Protein AF-A0A392RGD4-F1 (afdb_monomer)

Structure (mmCIF, N/CA/C/O backbone):
data_AF-A0A392RGD4-F1
#
_entry.id   AF-A0A392RGD4-F1
#
loop_
_atom_site.group_PDB
_atom_site.id
_atom_site.type_symbol
_atom_site.label_atom_id
_atom_site.label_alt_id
_atom_site.label_comp_id
_atom_site.label_asym_id
_atom_site.label_entity_id
_atom_site.label_seq_id
_atom_site.pdbx_PDB_ins_code
_atom_site.Cartn_x
_atom_site.Cartn_y
_atom_site.Cartn_z
_atom_site.occupancy
_atom_site.B_iso_or_equiv
_atom_site.auth_seq_id
_atom_site.auth_comp_id
_atom_site.auth_asym_id
_atom_site.auth_atom_id
_atom_site.pdbx_PDB_model_num
ATOM 1 N N . HIS A 1 1 ? -21.460 23.496 5.739 1.00 80.00 1 HIS A N 1
ATOM 2 C CA . HIS A 1 1 ? -22.168 22.372 6.391 1.00 80.00 1 HIS A CA 1
ATOM 3 C C . HIS A 1 1 ? -21.231 21.667 7.359 1.00 80.00 1 HIS A C 1
ATOM 5 O O . HIS A 1 1 ? -20.051 21.553 7.051 1.00 80.00 1 HIS A O 1
ATOM 11 N N . LYS A 1 2 ? -21.727 21.234 8.523 1.00 90.75 2 LYS A N 1
ATOM 12 C CA . LYS A 1 2 ? -20.951 20.425 9.479 1.00 90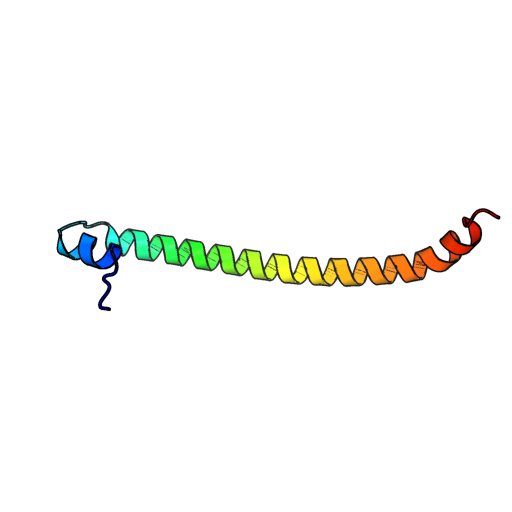.75 2 LYS A CA 1
ATOM 13 C C . LYS A 1 2 ? -21.051 18.948 9.078 1.00 90.75 2 LYS A C 1
ATOM 15 O O . LYS A 1 2 ? -22.117 18.529 8.638 1.00 90.75 2 LYS A O 1
ATOM 20 N N . TYR A 1 3 ? -19.961 18.194 9.214 1.00 93.25 3 TYR A N 1
ATOM 21 C CA . TYR A 1 3 ? -19.913 16.751 8.961 1.00 93.25 3 TYR A CA 1
ATOM 22 C C . TYR A 1 3 ? -19.277 16.033 10.152 1.00 93.25 3 TYR A C 1
ATOM 24 O O . TYR A 1 3 ? -18.566 16.650 10.945 1.00 93.25 3 TYR A O 1
ATOM 32 N N . CYS A 1 4 ? -19.538 14.735 10.272 1.00 90.94 4 CYS A N 1
ATOM 33 C CA . CYS A 1 4 ? -18.947 13.879 11.290 1.00 90.94 4 CYS A CA 1
ATOM 34 C C . CYS A 1 4 ? -18.211 12.707 10.638 1.00 90.94 4 CYS A C 1
ATOM 36 O O . CYS A 1 4 ? -18.583 12.223 9.568 1.00 90.94 4 CYS A O 1
ATOM 38 N N . LEU A 1 5 ? -17.142 12.259 11.292 1.00 92.06 5 LEU A N 1
ATOM 39 C CA . LEU A 1 5 ? -16.438 11.042 10.917 1.00 92.06 5 LEU A CA 1
ATOM 40 C C . LEU A 1 5 ? -17.132 9.864 11.588 1.00 92.06 5 LEU A C 1
ATOM 42 O O . LEU A 1 5 ? -17.140 9.764 12.814 1.00 92.06 5 LEU A O 1
ATOM 46 N N . LEU A 1 6 ? -17.671 8.952 10.780 1.00 90.56 6 LEU A N 1
ATOM 47 C CA . LEU A 1 6 ? -18.387 7.785 11.291 1.00 90.56 6 LEU A CA 1
ATOM 48 C C . LEU A 1 6 ? -17.517 6.944 12.234 1.00 90.56 6 LEU A C 1
ATOM 50 O O . LEU A 1 6 ? -18.007 6.479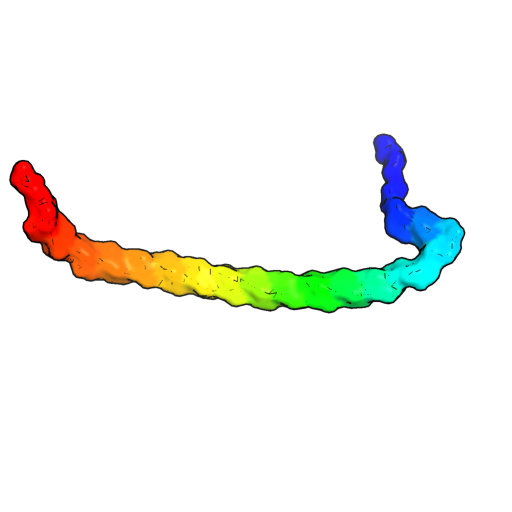 13.249 1.00 90.56 6 LEU A O 1
ATOM 54 N N . GLY A 1 7 ? -16.218 6.806 11.951 1.00 89.44 7 GLY A N 1
ATOM 55 C CA . GLY A 1 7 ? -15.304 6.067 12.828 1.00 89.44 7 GLY A CA 1
ATOM 56 C C . GLY A 1 7 ? -15.198 6.659 14.238 1.00 89.44 7 GLY A C 1
ATOM 57 O O . GLY A 1 7 ? -15.152 5.906 15.205 1.00 89.44 7 GLY A O 1
ATOM 58 N N . GLN A 1 8 ? -15.213 7.990 14.353 1.00 89.44 8 GLN A N 1
ATOM 59 C CA . GLN A 1 8 ? -15.185 8.674 15.645 1.00 89.44 8 GLN A CA 1
ATOM 60 C C . GLN A 1 8 ? -16.528 8.518 16.367 1.00 89.44 8 GLN A C 1
ATOM 62 O O . GLN A 1 8 ? -16.552 8.104 17.523 1.00 89.44 8 GLN A O 1
ATOM 67 N N . LEU A 1 9 ? -17.641 8.732 15.658 1.00 91.81 9 LEU A N 1
ATOM 68 C CA . LEU A 1 9 ? -18.981 8.509 16.204 1.00 91.81 9 LEU A CA 1
ATOM 69 C C . LEU A 1 9 ? -19.144 7.073 16.728 1.00 91.81 9 LEU A C 1
ATOM 71 O O . LEU A 1 9 ? -19.621 6.869 17.837 1.00 91.81 9 LEU A O 1
ATOM 75 N N . SER A 1 10 ? -18.693 6.070 15.972 1.00 89.69 10 SER A N 1
ATOM 76 C CA . SER A 1 10 ? -18.770 4.665 16.383 1.00 89.69 10 SER A CA 1
ATOM 77 C C . SER A 1 10 ? -17.985 4.385 17.666 1.00 89.69 10 SER A C 1
ATOM 79 O O . SER A 1 10 ? -18.453 3.612 18.498 1.00 89.69 10 SER A O 1
ATOM 81 N N . SER A 1 11 ? -16.821 5.019 17.859 1.00 90.38 11 SER A N 1
ATOM 82 C CA . SER A 1 11 ? -16.057 4.878 19.108 1.00 90.38 11 SER A CA 1
ATOM 83 C C . SER A 1 11 ? -16.777 5.498 20.311 1.00 90.38 11 SER A C 1
ATOM 85 O O . SER A 1 11 ? -16.800 4.898 21.381 1.00 90.38 11 SE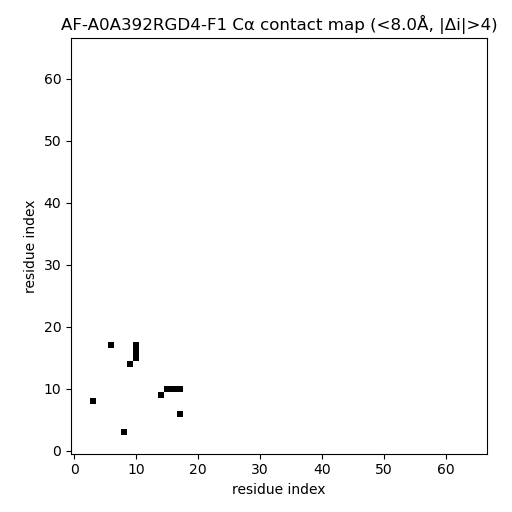R A O 1
ATOM 87 N N . GLU A 1 12 ? -17.445 6.641 20.120 1.00 90.31 12 GLU A N 1
ATOM 88 C CA . GLU A 1 12 ? -18.215 7.329 21.167 1.00 90.31 12 GLU A CA 1
ATOM 89 C C . GLU A 1 12 ? -19.468 6.535 21.583 1.00 90.31 12 GLU A C 1
ATOM 91 O O . GLU A 1 12 ? -19.872 6.575 22.742 1.00 90.31 12 GLU A O 1
ATOM 96 N N . VAL A 1 13 ? -20.052 5.762 20.660 1.00 91.38 13 VAL A N 1
ATOM 97 C CA . VAL A 1 13 ? -21.242 4.917 20.895 1.00 91.38 13 VAL A CA 1
ATOM 98 C C . VAL A 1 13 ? -20.873 3.530 21.468 1.00 91.38 13 VAL A C 1
ATOM 100 O O . VAL A 1 13 ? -21.746 2.700 21.712 1.00 91.38 13 V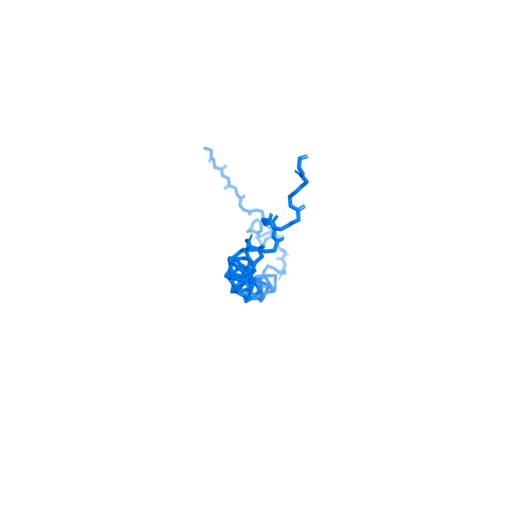AL A O 1
ATOM 103 N N . GLY A 1 14 ? -19.588 3.273 21.744 1.00 86.88 14 GLY A N 1
ATOM 104 C CA . GLY A 1 14 ? -19.128 2.068 22.451 1.00 86.88 14 GLY A CA 1
ATOM 105 C C . GLY A 1 14 ? -18.536 0.971 21.562 1.00 86.88 14 GLY A C 1
ATOM 106 O O . GLY A 1 14 ? -18.433 -0.183 21.984 1.00 86.88 14 GLY A O 1
ATOM 107 N N . TRP A 1 15 ? -18.134 1.287 20.328 1.00 90.12 15 TRP A N 1
ATOM 108 C CA . TRP A 1 15 ? -17.393 0.340 19.497 1.00 90.12 15 TRP A CA 1
ATOM 109 C C . TRP A 1 15 ? -15.903 0.308 19.870 1.00 90.12 15 TRP A C 1
ATOM 111 O O . TRP A 1 15 ? -15.127 1.192 19.511 1.00 90.12 15 TRP A O 1
ATOM 121 N N . ASN A 1 16 ? -15.486 -0.765 20.543 1.00 86.94 16 ASN A N 1
ATOM 122 C CA . ASN A 1 16 ? -14.152 -0.888 21.151 1.00 86.94 16 ASN A CA 1
ATOM 123 C C . ASN A 1 16 ? -13.001 -1.196 20.171 1.00 86.94 16 ASN A C 1
ATOM 125 O O . ASN A 1 16 ? -11.843 -1.243 20.573 1.00 86.94 16 ASN A O 1
ATOM 129 N N . TYR A 1 17 ? -13.280 -1.429 18.887 1.00 90.56 17 TYR A N 1
ATOM 130 C CA . TYR A 1 17 ? -12.258 -1.869 17.924 1.00 90.56 17 TYR A CA 1
ATOM 131 C C . TYR A 1 17 ? -11.515 -0.726 17.226 1.00 90.56 17 TYR A C 1
ATOM 133 O O . TYR A 1 17 ? -10.633 -0.983 16.402 1.00 90.56 17 TYR A O 1
ATOM 141 N N . TYR A 1 18 ? -11.835 0.526 17.552 1.00 89.62 18 TYR A N 1
ATOM 142 C CA . TYR A 1 18 ? -11.280 1.702 16.887 1.00 89.62 18 TYR A CA 1
ATOM 143 C C . TYR A 1 18 ? -9.740 1.709 16.860 1.00 89.62 18 TYR A C 1
ATOM 145 O O . TYR A 1 18 ? -9.141 1.831 15.787 1.00 89.62 18 TYR A O 1
ATOM 153 N N . ASP A 1 19 ? -9.094 1.482 18.007 1.00 90.94 19 ASP A N 1
ATOM 154 C CA . ASP A 1 19 ? -7.628 1.485 18.107 1.00 90.94 19 ASP A CA 1
ATOM 155 C C . ASP A 1 19 ? -6.992 0.300 17.373 1.00 90.94 19 ASP A C 1
ATOM 157 O O . ASP A 1 19 ? -6.024 0.469 16.629 1.00 90.94 19 ASP A O 1
ATOM 161 N N . THR A 1 20 ? -7.597 -0.887 17.478 1.00 92.69 20 THR A N 1
ATOM 162 C CA . THR A 1 20 ? -7.104 -2.086 16.780 1.00 92.69 20 THR A CA 1
ATOM 163 C C . THR A 1 20 ? -7.116 -1.905 15.261 1.00 92.69 20 THR A C 1
ATOM 165 O O . THR A 1 20 ? -6.152 -2.244 14.572 1.00 92.69 20 THR A O 1
ATOM 168 N N . ILE A 1 21 ? -8.172 -1.295 14.718 1.00 92.44 21 ILE A N 1
ATOM 169 C CA . ILE A 1 21 ? -8.295 -1.032 13.283 1.00 92.44 21 ILE A CA 1
ATOM 170 C C . ILE A 1 21 ? -7.314 0.048 12.851 1.00 92.44 21 ILE A C 1
ATOM 172 O O . ILE A 1 21 ? -6.700 -0.076 11.793 1.00 92.44 21 ILE A O 1
ATOM 176 N N . LYS A 1 22 ? -7.109 1.079 13.672 1.00 93.12 22 LYS A N 1
ATOM 177 C CA . LYS A 1 22 ? -6.125 2.130 13.403 1.00 93.12 22 LYS A CA 1
ATOM 178 C C . LYS A 1 22 ? -4.710 1.559 13.263 1.00 93.12 22 LYS A C 1
ATOM 180 O O . LYS A 1 22 ? -3.985 1.947 12.343 1.00 93.12 22 LYS A O 1
ATOM 185 N N . GLU A 1 23 ? -4.326 0.611 14.114 1.00 96.19 23 GLU A N 1
ATOM 186 C CA . GLU A 1 23 ? -3.039 -0.085 14.012 1.00 96.19 23 GLU A CA 1
ATOM 187 C C . GLU A 1 23 ? -2.938 -0.975 12.767 1.00 96.19 23 GLU A C 1
ATOM 189 O O . GLU A 1 23 ? -1.919 -0.958 12.066 1.00 96.19 23 GLU A O 1
ATOM 194 N N . LEU A 1 24 ? -3.991 -1.736 12.454 1.00 97.12 24 LEU A N 1
ATOM 195 C CA . LEU A 1 24 ? -4.034 -2.581 11.257 1.00 97.12 24 LEU A CA 1
ATOM 196 C C . LEU A 1 24 ? -3.965 -1.749 9.971 1.00 97.12 24 LEU A C 1
ATOM 198 O O . LEU A 1 24 ? -3.215 -2.086 9.054 1.00 97.12 24 LEU A O 1
ATOM 202 N N . GLU A 1 25 ? -4.674 -0.624 9.923 1.00 96.62 25 GLU A N 1
ATOM 203 C CA . GLU A 1 25 ? -4.629 0.322 8.810 1.00 96.62 25 GLU A CA 1
ATOM 204 C C . GLU A 1 25 ? -3.249 0.963 8.659 1.00 96.62 25 GLU A C 1
ATOM 206 O O . GLU A 1 25 ? -2.782 1.154 7.533 1.00 96.62 25 GLU A O 1
ATOM 211 N N . LYS A 1 26 ? -2.551 1.244 9.765 1.00 97.38 26 LYS A N 1
ATOM 212 C CA . LYS A 1 26 ? -1.163 1.716 9.715 1.00 97.38 26 LYS A CA 1
ATOM 213 C C . LYS A 1 26 ? -0.256 0.673 9.053 1.00 97.38 26 LYS A C 1
ATOM 215 O O . LYS A 1 26 ? 0.404 0.989 8.063 1.00 97.38 26 LYS A O 1
ATOM 220 N N . LYS A 1 27 ? -0.318 -0.587 9.500 1.00 97.75 27 LYS A N 1
ATOM 221 C CA . LYS A 1 27 ? 0.430 -1.705 8.889 1.00 97.75 27 LYS A CA 1
ATOM 222 C C . LYS A 1 27 ? 0.071 -1.897 7.410 1.00 97.75 27 LYS A C 1
ATOM 224 O O . LYS A 1 27 ? 0.944 -2.163 6.581 1.00 97.75 27 LYS A O 1
ATOM 229 N N . ARG A 1 28 ? -1.208 -1.745 7.044 1.00 98.31 28 ARG A N 1
ATOM 230 C CA . ARG A 1 28 ? -1.672 -1.828 5.649 1.00 98.31 28 ARG A CA 1
ATOM 231 C C . ARG A 1 28 ? -1.060 -0.722 4.789 1.00 98.31 28 ARG A C 1
ATOM 233 O O . ARG A 1 28 ? -0.582 -1.007 3.691 1.00 98.31 28 ARG A O 1
ATOM 240 N N . LYS A 1 29 ? -1.042 0.519 5.282 1.00 97.62 29 LYS A N 1
ATOM 241 C CA . LYS A 1 29 ? -0.461 1.675 4.580 1.00 97.62 29 LYS A CA 1
ATOM 242 C C . LYS A 1 29 ? 1.047 1.537 4.390 1.00 97.62 29 LYS A C 1
ATOM 244 O O . LYS A 1 29 ? 1.532 1.822 3.301 1.00 97.62 29 LYS A O 1
ATOM 249 N N . GLU A 1 30 ? 1.768 1.031 5.387 1.00 97.75 30 GLU A N 1
ATOM 250 C CA . GLU A 1 30 ? 3.208 0.751 5.277 1.00 97.75 30 GLU A CA 1
ATOM 251 C C . GLU A 1 30 ? 3.499 -0.276 4.169 1.00 97.75 30 GLU A C 1
ATOM 253 O O . GLU A 1 30 ? 4.331 -0.038 3.292 1.00 97.75 30 GLU A O 1
ATOM 258 N N . ARG A 1 31 ? 2.747 -1.385 4.122 1.00 97.44 31 ARG A N 1
ATOM 259 C CA . ARG A 1 31 ? 2.871 -2.384 3.042 1.00 97.44 31 ARG A CA 1
ATOM 260 C C . ARG A 1 31 ? 2.535 -1.801 1.669 1.00 97.44 31 ARG A C 1
ATOM 262 O O . ARG A 1 31 ? 3.223 -2.093 0.690 1.00 97.44 31 ARG A O 1
ATOM 269 N N . ALA A 1 32 ? 1.487 -0.982 1.592 1.00 97.62 32 ALA A N 1
ATOM 270 C CA . ALA A 1 32 ? 1.087 -0.326 0.353 1.00 97.62 32 ALA A CA 1
ATOM 271 C C . ALA A 1 32 ? 2.160 0.654 -0.146 1.00 97.62 32 ALA A C 1
ATOM 273 O O . ALA A 1 32 ? 2.434 0.685 -1.345 1.00 97.62 32 ALA A O 1
ATOM 274 N N . HIS A 1 33 ? 2.806 1.391 0.761 1.00 97.69 33 HIS A N 1
ATOM 275 C CA . HIS A 1 33 ? 3.905 2.297 0.438 1.00 97.69 33 HIS A CA 1
ATOM 276 C C . HIS A 1 33 ? 5.084 1.549 -0.189 1.00 97.69 33 HIS A C 1
ATOM 278 O O . HIS A 1 33 ? 5.507 1.881 -1.294 1.00 97.69 33 HIS A O 1
ATOM 284 N N . LEU A 1 34 ? 5.543 0.469 0.454 1.00 97.50 34 LEU A N 1
ATOM 285 C CA . LEU A 1 34 ? 6.636 -0.357 -0.069 1.00 97.50 34 LEU A CA 1
ATOM 286 C C . LEU A 1 34 ? 6.308 -0.939 -1.450 1.00 97.50 34 LEU A C 1
ATOM 288 O O . LEU A 1 34 ? 7.160 -0.984 -2.338 1.00 97.50 34 LEU A O 1
ATOM 292 N N . ASN A 1 35 ? 5.067 -1.387 -1.651 1.00 97.69 35 ASN A N 1
ATOM 293 C CA . ASN A 1 35 ? 4.634 -1.886 -2.952 1.00 97.69 35 ASN A CA 1
ATOM 294 C C . ASN A 1 35 ? 4.632 -0.775 -4.015 1.00 97.69 35 ASN A C 1
ATOM 296 O O . ASN A 1 35 ? 5.073 -0.989 -5.144 1.00 97.69 35 ASN A O 1
ATOM 300 N N . TYR A 1 36 ? 4.170 0.424 -3.656 1.00 98.00 36 TYR A N 1
ATOM 301 C CA . TYR A 1 36 ? 4.158 1.571 -4.557 1.00 98.00 36 TYR A CA 1
ATOM 302 C C . TYR A 1 36 ? 5.572 1.988 -4.978 1.00 98.00 36 TYR A C 1
ATOM 304 O O . TYR A 1 36 ? 5.819 2.199 -6.166 1.00 98.00 36 TYR A O 1
ATOM 312 N N . GLU A 1 37 ? 6.523 2.031 -4.044 1.00 97.75 37 GLU A N 1
ATOM 313 C CA . GLU A 1 37 ? 7.926 2.324 -4.348 1.00 97.75 37 GLU A CA 1
ATOM 314 C C . GLU A 1 37 ? 8.530 1.285 -5.293 1.00 97.75 37 GLU A C 1
ATOM 316 O O . GLU A 1 37 ? 9.113 1.652 -6.315 1.00 97.75 37 GLU A O 1
ATOM 321 N N . LYS A 1 38 ? 8.319 -0.011 -5.022 1.00 97.44 38 LYS A N 1
ATOM 322 C CA . LYS A 1 38 ? 8.760 -1.095 -5.915 1.00 97.44 38 LYS A CA 1
ATOM 323 C C . LYS A 1 38 ? 8.157 -0.953 -7.310 1.00 97.44 38 LYS A C 1
ATOM 325 O O . LYS A 1 38 ? 8.882 -1.010 -8.302 1.00 97.44 38 LYS A O 1
ATOM 330 N N . LYS A 1 39 ? 6.847 -0.702 -7.397 1.00 97.62 39 LYS A N 1
ATOM 331 C CA . LYS A 1 39 ? 6.150 -0.484 -8.671 1.00 97.62 39 LYS A CA 1
ATOM 332 C C . LYS A 1 39 ? 6.736 0.704 -9.433 1.00 97.62 39 LYS A C 1
ATOM 334 O O . LYS A 1 39 ? 6.949 0.602 -10.638 1.00 97.62 39 LYS A O 1
ATOM 339 N N . LYS A 1 40 ? 7.040 1.806 -8.742 1.00 97.62 40 LYS A N 1
ATOM 340 C CA . LYS A 1 40 ? 7.654 2.998 -9.337 1.00 97.62 40 LYS A CA 1
ATOM 341 C C . LYS A 1 40 ? 9.033 2.693 -9.925 1.00 97.62 40 LYS A C 1
ATOM 343 O O . LYS A 1 40 ? 9.318 3.148 -11.029 1.00 97.62 40 LYS A O 1
ATOM 348 N N . GLN A 1 41 ? 9.869 1.920 -9.231 1.00 97.00 41 GLN A N 1
ATOM 349 C CA . GLN A 1 41 ? 11.187 1.540 -9.757 1.00 97.00 41 GLN A CA 1
ATOM 350 C C . GLN A 1 41 ? 11.074 0.613 -10.969 1.00 97.00 41 GLN A C 1
ATOM 352 O O . GLN A 1 41 ? 11.718 0.854 -11.986 1.00 97.00 41 GLN A O 1
ATOM 357 N N . ILE A 1 42 ? 10.195 -0.390 -10.908 1.00 96.94 42 ILE A N 1
ATOM 358 C CA . ILE A 1 42 ? 9.953 -1.298 -12.037 1.00 96.94 42 ILE A CA 1
ATOM 359 C C . ILE A 1 42 ? 9.439 -0.527 -13.258 1.00 96.94 42 ILE A C 1
ATOM 361 O O . ILE A 1 42 ? 9.891 -0.779 -14.369 1.00 96.94 42 ILE A O 1
ATOM 365 N N . ALA A 1 43 ? 8.532 0.435 -13.068 1.00 97.06 43 ALA A N 1
ATOM 366 C CA . ALA A 1 43 ? 8.017 1.259 -14.160 1.00 97.06 43 ALA A CA 1
ATOM 367 C C . ALA A 1 43 ? 9.124 2.078 -14.844 1.00 97.06 43 ALA A C 1
ATOM 369 O O . ALA A 1 43 ? 9.168 2.135 -16.069 1.00 97.06 43 ALA A O 1
ATOM 370 N N . LYS A 1 44 ? 10.056 2.653 -14.070 1.00 96.62 44 LYS A N 1
ATOM 371 C CA . LYS A 1 44 ? 11.224 3.352 -14.630 1.00 96.62 44 LYS A CA 1
ATOM 372 C C . LYS A 1 44 ? 12.110 2.416 -15.450 1.00 96.62 44 LYS A C 1
ATOM 374 O O . LYS A 1 44 ? 12.483 2.769 -16.561 1.00 96.62 44 LYS A O 1
ATOM 379 N N . LEU A 1 45 ? 12.410 1.229 -14.917 1.00 95.81 45 LEU A N 1
ATOM 380 C CA . LEU A 1 45 ? 13.240 0.235 -15.605 1.00 95.81 45 LEU A CA 1
ATOM 381 C C . LEU A 1 45 ? 12.596 -0.251 -16.909 1.00 95.81 45 LEU A C 1
ATOM 383 O O . LEU A 1 45 ? 13.288 -0.428 -17.908 1.00 95.81 45 LEU A O 1
ATOM 387 N N . ARG A 1 46 ? 11.271 -0.426 -16.920 1.00 94.62 46 ARG A N 1
ATOM 388 C CA . ARG A 1 46 ? 10.521 -0.770 -18.135 1.00 94.62 46 ARG A CA 1
ATOM 389 C C . ARG A 1 46 ? 10.628 0.320 -19.189 1.00 94.62 46 ARG A C 1
ATOM 391 O O . ARG A 1 46 ? 11.021 0.013 -20.302 1.00 94.62 46 ARG A O 1
ATOM 398 N N . ALA A 1 47 ? 10.409 1.579 -18.813 1.00 95.19 47 ALA A N 1
ATOM 399 C CA . ALA A 1 47 ? 10.533 2.696 -19.746 1.00 95.19 47 ALA A CA 1
ATOM 400 C C . ALA A 1 47 ? 11.954 2.816 -20.329 1.00 95.19 47 ALA A C 1
ATOM 402 O O . ALA A 1 47 ? 12.122 3.102 -21.511 1.00 95.19 47 ALA A O 1
ATOM 403 N N . THR A 1 48 ? 12.998 2.570 -19.527 1.00 94.38 48 THR A N 1
ATOM 404 C CA . THR A 1 48 ? 14.374 2.537 -20.053 1.00 94.38 48 THR A CA 1
ATOM 405 C C . THR A 1 48 ? 14.611 1.351 -20.983 1.00 94.38 48 THR A C 1
ATOM 407 O O . THR A 1 48 ? 15.290 1.504 -21.991 1.00 94.38 48 THR A O 1
ATOM 410 N N . ALA A 1 49 ? 14.052 0.180 -20.665 1.00 93.38 49 ALA A N 1
ATOM 411 C CA . ALA A 1 49 ? 14.188 -1.011 -21.495 1.00 93.38 49 ALA A CA 1
ATOM 412 C C . ALA A 1 49 ? 13.471 -0.847 -22.840 1.00 93.38 49 ALA A C 1
ATOM 414 O O . ALA A 1 49 ? 14.054 -1.188 -23.860 1.00 93.38 49 ALA A O 1
ATOM 415 N N . GLU A 1 50 ? 12.263 -0.279 -22.842 1.00 92.94 50 GLU A N 1
ATOM 416 C CA . GLU A 1 50 ? 11.508 0.062 -24.054 1.00 92.94 50 GLU A CA 1
ATOM 417 C C . GLU A 1 50 ? 12.340 0.963 -24.969 1.00 92.94 50 GLU A C 1
ATOM 419 O O . GLU A 1 50 ? 12.597 0.587 -26.105 1.00 92.94 50 GLU A O 1
ATOM 424 N N . ARG A 1 51 ? 12.909 2.058 -24.446 1.00 91.69 51 ARG A N 1
ATOM 425 C CA . ARG A 1 51 ? 13.781 2.944 -25.239 1.00 91.69 51 ARG A CA 1
ATOM 426 C C . ARG A 1 51 ? 15.001 2.236 -25.831 1.00 91.69 51 ARG A C 1
ATOM 428 O O . ARG A 1 51 ? 15.324 2.448 -26.993 1.00 91.69 51 ARG A O 1
ATOM 435 N N . ILE A 1 52 ? 15.684 1.404 -25.041 1.00 91.69 52 ILE A N 1
ATOM 436 C CA . ILE A 1 52 ? 16.855 0.648 -25.517 1.00 91.69 52 ILE A CA 1
ATOM 437 C C . ILE A 1 52 ? 16.447 -0.347 -26.608 1.00 91.69 52 ILE A C 1
ATOM 439 O O . ILE A 1 52 ? 17.193 -0.563 -27.562 1.00 91.69 52 ILE A O 1
ATOM 443 N N . VAL A 1 53 ? 15.291 -0.992 -26.454 1.00 91.31 53 VAL A N 1
ATOM 444 C CA . VAL A 1 53 ? 14.764 -1.926 -27.447 1.00 91.31 53 VAL A CA 1
ATOM 445 C C . VAL A 1 53 ? 14.373 -1.178 -28.718 1.00 91.31 53 VAL A C 1
ATOM 447 O O . VAL A 1 53 ? 14.761 -1.635 -29.784 1.00 91.31 53 VAL A O 1
ATOM 450 N N . ASP A 1 54 ? 13.720 -0.021 -28.628 1.00 87.19 54 ASP A N 1
ATOM 451 C CA . ASP A 1 54 ? 13.355 0.799 -29.789 1.00 87.19 54 ASP A CA 1
ATOM 452 C C . ASP A 1 54 ? 14.589 1.233 -30.592 1.00 87.19 54 ASP A C 1
ATOM 454 O O . ASP A 1 54 ? 14.630 1.057 -31.807 1.00 87.19 54 ASP A O 1
ATOM 458 N N . GLU A 1 55 ? 15.641 1.718 -29.922 1.00 87.81 55 GLU A N 1
ATOM 459 C CA . GLU A 1 55 ? 16.916 2.071 -30.567 1.00 87.81 55 GLU A CA 1
ATOM 460 C C . GLU A 1 55 ? 17.563 0.865 -31.261 1.00 87.81 55 GLU A C 1
ATOM 462 O O . GLU A 1 55 ? 18.137 0.987 -32.344 1.00 87.81 55 GLU A O 1
ATOM 467 N N . ARG A 1 56 ? 17.470 -0.315 -30.639 1.00 86.38 56 ARG A N 1
ATOM 468 C CA . ARG A 1 56 ? 18.029 -1.549 -31.191 1.00 86.38 56 ARG A CA 1
ATOM 469 C C . ARG A 1 56 ? 17.193 -2.162 -32.293 1.00 86.38 56 ARG A C 1
ATOM 471 O O . ARG A 1 56 ? 17.819 -2.861 -33.077 1.00 86.38 56 ARG A O 1
ATOM 478 N N . LEU A 1 57 ? 15.867 -1.967 -32.284 1.00 84.00 57 LEU A N 1
ATOM 479 C CA . LEU A 1 57 ? 14.878 -2.495 -33.233 1.00 84.00 57 LEU A CA 1
ATOM 480 C C . LEU A 1 57 ? 14.683 -1.594 -34.455 1.00 84.00 57 LEU A C 1
ATOM 482 O O . LEU A 1 57 ? 14.280 -2.090 -35.504 1.00 84.00 57 LEU A O 1
ATOM 486 N N . ALA A 1 58 ? 14.969 -0.294 -34.340 1.00 79.12 58 ALA A N 1
ATOM 487 C CA . ALA A 1 58 ? 14.924 0.659 -35.446 1.00 79.12 58 ALA A CA 1
ATOM 488 C C . ALA A 1 58 ? 15.611 0.143 -36.732 1.00 79.12 58 ALA A C 1
ATOM 490 O O . ALA A 1 58 ? 14.954 0.144 -37.774 1.00 79.12 58 ALA A O 1
ATOM 491 N N . PRO A 1 59 ? 16.853 -0.391 -36.699 1.00 81.56 59 PRO A N 1
ATOM 492 C CA . PRO A 1 59 ? 17.497 -0.889 -37.915 1.00 81.56 59 PRO A CA 1
ATOM 493 C C . PRO A 1 59 ? 16.846 -2.157 -38.492 1.00 81.56 59 PRO A C 1
ATOM 495 O O . PRO A 1 59 ? 16.868 -2.352 -39.702 1.00 81.56 59 PRO A O 1
ATOM 498 N N . GLN A 1 60 ? 16.259 -3.040 -37.677 1.00 81.62 60 GLN A N 1
ATOM 499 C CA . GLN A 1 60 ? 15.583 -4.247 -38.178 1.00 81.62 60 GLN A CA 1
ATOM 500 C C . GLN A 1 60 ? 14.176 -3.929 -38.694 1.00 81.62 60 GLN A C 1
ATOM 502 O O . GLN A 1 60 ? 13.717 -4.582 -39.628 1.00 81.62 60 GLN A O 1
ATOM 507 N N . LEU A 1 61 ? 13.493 -2.935 -38.118 1.00 77.4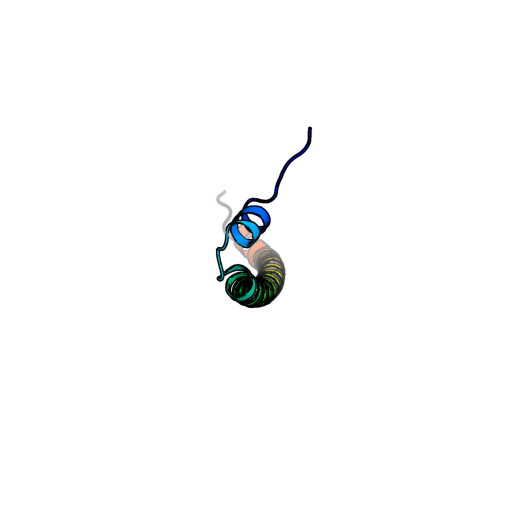4 61 LEU A N 1
ATOM 508 C CA . LEU A 1 61 ? 12.188 -2.470 -38.591 1.00 77.44 61 LEU A CA 1
ATOM 509 C C . LEU A 1 61 ? 12.288 -1.790 -39.964 1.0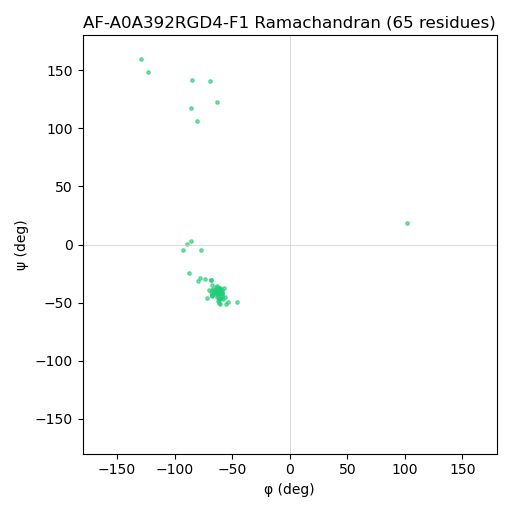0 77.44 61 LEU A C 1
ATOM 511 O O . LEU A 1 61 ? 11.396 -1.987 -40.784 1.00 77.44 61 LEU A O 1
ATOM 515 N N . GLU A 1 62 ? 13.381 -1.076 -40.253 1.00 75.50 62 GLU A N 1
ATOM 516 C CA . GLU A 1 62 ? 13.651 -0.525 -41.594 1.00 75.50 62 GLU A CA 1
ATOM 517 C C . GLU A 1 62 ? 13.815 -1.621 -42.658 1.00 75.50 62 GLU A C 1
ATOM 519 O O . GLU A 1 62 ? 13.353 -1.463 -43.784 1.00 75.50 62 GLU A O 1
ATOM 524 N N . VAL A 1 63 ? 14.414 -2.761 -42.299 1.00 77.94 63 VAL A N 1
ATOM 525 C CA . VAL A 1 63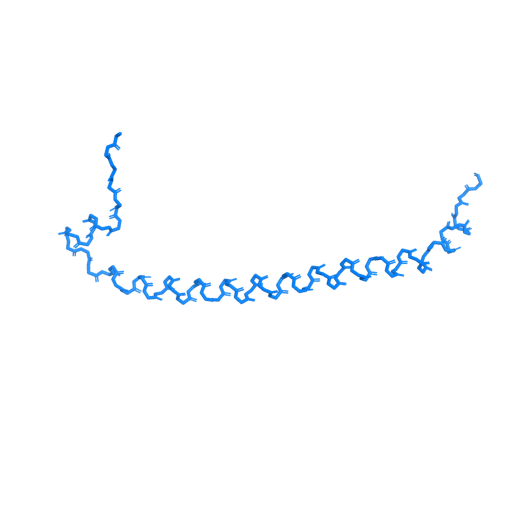 ? 14.572 -3.920 -43.200 1.00 77.94 63 VAL A CA 1
ATOM 526 C C . VAL A 1 63 ? 13.249 -4.666 -43.420 1.00 77.94 63 VAL A C 1
ATOM 528 O O . VAL A 1 63 ? 13.051 -5.277 -44.468 1.00 77.94 63 VAL A O 1
ATOM 531 N N . LEU A 1 64 ? 12.349 -4.643 -42.434 1.00 73.94 64 LEU A N 1
ATOM 532 C CA . LEU A 1 64 ? 11.07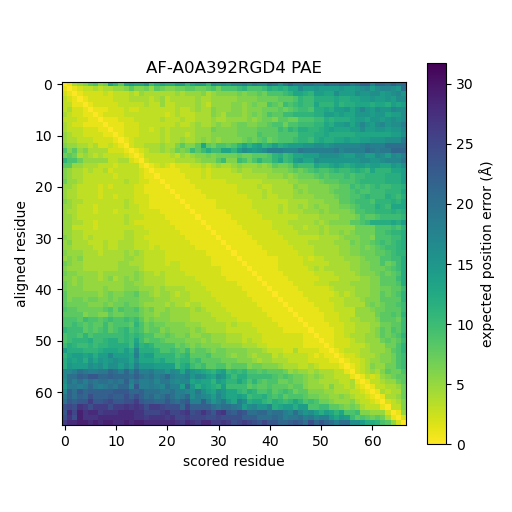3 -5.367 -42.447 1.00 73.94 64 LEU A CA 1
ATOM 533 C C . LEU A 1 64 ? 9.892 -4.540 -42.978 1.00 73.94 64 LEU A C 1
ATOM 535 O O . LEU A 1 64 ? 8.792 -5.084 -43.102 1.00 73.94 64 LEU A O 1
ATOM 539 N N . ALA A 1 65 ? 10.085 -3.253 -43.280 1.00 67.81 65 ALA A N 1
ATOM 540 C CA . ALA A 1 65 ? 9.048 -2.425 -43.882 1.00 67.81 65 ALA A CA 1
ATOM 541 C C . ALA A 1 65 ? 8.680 -2.986 -45.274 1.00 67.81 65 ALA A C 1
ATOM 543 O O . ALA A 1 65 ? 9.564 -3.135 -46.121 1.00 67.81 65 ALA A O 1
ATOM 544 N N . PRO A 1 66 ? 7.404 -3.339 -45.528 1.00 72.75 66 PRO A N 1
ATOM 545 C CA . PRO A 1 66 ? 6.996 -3.799 -46.845 1.00 72.75 66 PRO A CA 1
ATOM 546 C C . PRO A 1 66 ? 7.057 -2.628 -47.833 1.00 72.75 66 PRO A C 1
ATOM 548 O O . PRO A 1 66 ? 6.710 -1.501 -47.474 1.00 72.75 66 PRO A O 1
ATOM 551 N N . VAL A 1 67 ? 7.517 -2.927 -49.053 1.00 60.50 67 VAL A N 1
ATOM 552 C CA . VAL A 1 67 ? 7.530 -2.017 -50.215 1.00 60.50 67 VAL A CA 1
ATOM 553 C C . VAL A 1 67 ? 6.155 -1.399 -50.448 1.00 60.50 67 VAL A C 1
ATOM 555 O O . VAL A 1 67 ? 5.159 -2.157 -50.377 1.00 60.50 67 VAL A O 1
#

Radius of gyration: 25.48 Å; Cα contacts (8 Å, |Δi|>4): 6; chains: 1; bounding box: 40×28×73 Å

Solvent-accessible surface area (backbone atoms only — not comparable to full-atom values): 3996 Å² total; per-residue (Å²): 136,91,84,81,58,65,70,59,54,42,41,76,77,67,45,85,56,55,65,62,50,53,53,50,51,49,56,50,49,54,52,51,48,57,50,50,54,53,51,53,52,52,53,52,53,47,56,54,49,51,53,55,46,50,69,66,42,49,70,57,50,65,71,65,56,79,132

Foldseek 3Di:
DDDDDVLVVCVVVPDPCSVVVVVVVVVVVVVVVVVVVVVVVVVVVVVVVVVVVCVVCVVVVVVVDDD

Organism: NCBI:txid97028

Secondary structure (DSSP, 8-state):
-----HHHHHHHTT-TTHHHHHHHHHHHHHHHHHHHHHHHHHHHHHHHHHHHHHHHHHHHHHHH---

pLDDT: mean 90.46, 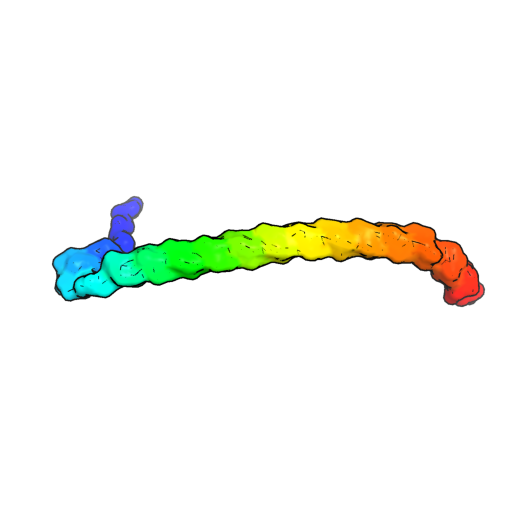std 7.96, range [60.5, 98.31]

Sequence (67 aa):
HKYCLLGQLSSEVGWNYYDTIKELEKKRKERAHLNYEKKKQIAKLRATAERIVDERLAPQLEVLAPV

Mean predicted aligned error: 7.38 Å